Protein AF-A0A3N5M2A8-F1 (afdb_monomer)

Solvent-accessible surface area (backbone atoms only — not comparable to full-atom values): 3097 Å² total; per-residue (Å²): 125,90,62,82,83,53,61,67,67,59,53,52,52,35,46,75,43,93,51,88,55,58,40,70,71,57,53,53,51,51,54,52,51,53,52,51,51,50,54,50,50,51,48,66,69,49,62,92,63,133

Radius of gyration: 14.82 Å; Cα contacts (8 Å, |Δi|>4): 11; chains: 1; bounding box: 31×16×41 Å

Sequence (50 aa):
MVYAREALPVYLDDAASGKPAPGGGSVSACVGALGAALTSMVCNLTIGKE

Secondary structure (DSSP, 8-state):
--STTS-HHHHHHHHHSS-S-S-HHHHHHHHHHHHHHHHHHHHHHHTT--

Foldseek 3Di:
DVPPPPDPVVQVVCDVDPHPPPDPVVVVVVVVVVVVVVVVVVVVVPPPDD

Mean predicted aligned error: 4.56 Å

pLDDT: mean 89.94, std 8.36, range [59.69, 97.62]

Structure (mmCIF, N/CA/C/O backbone):
data_AF-A0A3N5M2A8-F1
#
_entry.id   AF-A0A3N5M2A8-F1
#
loop_
_atom_site.group_PDB
_atom_site.id
_atom_site.type_symbol
_atom_site.label_atom_id
_atom_site.label_alt_id
_atom_site.label_comp_id
_atom_site.label_asym_id
_atom_site.label_entity_id
_atom_site.label_seq_id
_atom_site.pdbx_PDB_ins_code
_atom_site.Cartn_x
_atom_site.Cartn_y
_atom_site.Cartn_z
_atom_site.occupancy
_atom_site.B_iso_or_equiv
_atom_site.auth_seq_id
_atom_site.auth_comp_id
_atom_site.auth_asym_id
_atom_site.auth_atom_id
_atom_site.pdbx_PDB_model_num
ATOM 1 N N . MET A 1 1 ? -3.575 11.074 -11.543 1.00 59.69 1 MET A N 1
ATOM 2 C CA . MET A 1 1 ? -3.663 9.846 -10.721 1.00 59.69 1 MET A CA 1
ATOM 3 C C . MET A 1 1 ? -3.812 8.655 -11.658 1.00 59.69 1 MET A C 1
ATOM 5 O O . MET A 1 1 ? -4.931 8.314 -12.006 1.00 59.69 1 MET A O 1
ATOM 9 N N . VAL A 1 2 ? -2.701 8.085 -12.134 1.00 70.62 2 VAL A N 1
ATOM 10 C CA . VAL A 1 2 ? -2.726 6.997 -13.136 1.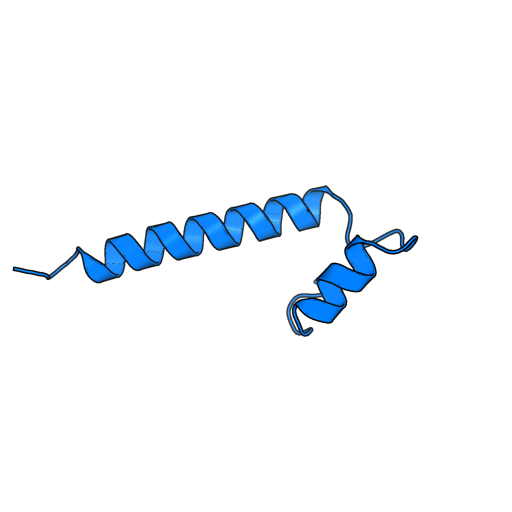00 70.62 2 VAL A CA 1
ATOM 11 C C . VAL A 1 2 ? -3.233 5.682 -12.522 1.00 70.62 2 VAL A C 1
ATOM 13 O O . VAL A 1 2 ? -4.063 5.016 -13.117 1.00 70.62 2 VAL A O 1
ATOM 16 N N . TYR A 1 3 ? -2.864 5.396 -11.271 1.00 82.62 3 TYR A N 1
ATOM 17 C CA . TYR A 1 3 ? -3.141 4.113 -10.609 1.00 82.62 3 TYR A CA 1
ATOM 18 C C . TYR A 1 3 ? -4.381 4.089 -9.697 1.00 82.62 3 TYR A C 1
ATOM 20 O O . TYR A 1 3 ? -4.687 3.070 -9.094 1.00 82.62 3 TYR A O 1
ATOM 28 N N . ALA A 1 4 ? -5.122 5.197 -9.570 1.00 82.56 4 ALA A N 1
ATOM 29 C CA . ALA A 1 4 ? -6.207 5.315 -8.580 1.00 82.56 4 ALA A CA 1
ATOM 30 C C . ALA A 1 4 ? -7.435 4.430 -8.861 1.00 82.56 4 ALA A C 1
ATOM 32 O O . ALA A 1 4 ? -8.301 4.293 -8.001 1.00 82.56 4 ALA A O 1
ATOM 33 N N . ARG A 1 5 ? -7.545 3.878 -10.071 1.00 86.75 5 ARG A N 1
ATOM 34 C CA . ARG A 1 5 ? -8.646 2.997 -10.489 1.00 86.75 5 ARG A CA 1
ATOM 35 C C . ARG A 1 5 ? -8.158 1.643 -11.000 1.00 86.75 5 ARG A C 1
ATOM 37 O O . ARG A 1 5 ? -8.968 0.860 -11.485 1.00 86.75 5 ARG A O 1
ATOM 44 N N . GLU A 1 6 ? -6.858 1.383 -10.918 1.00 88.69 6 GLU A N 1
ATOM 45 C CA . GLU A 1 6 ? -6.281 0.120 -11.362 1.00 88.69 6 GLU A CA 1
ATOM 46 C C . GLU A 1 6 ? -6.254 -0.898 -10.225 1.00 88.69 6 GLU A C 1
ATOM 48 O O . GLU A 1 6 ? -6.300 -0.552 -9.042 1.00 88.69 6 GLU A O 1
ATOM 53 N N . ALA A 1 7 ? -6.183 -2.177 -10.588 1.00 91.50 7 ALA A N 1
ATOM 54 C CA . ALA A 1 7 ? -6.002 -3.229 -9.605 1.00 91.50 7 ALA A CA 1
ATOM 55 C C . ALA A 1 7 ? -4.621 -3.088 -8.948 1.00 91.50 7 ALA A C 1
ATOM 57 O O . ALA A 1 7 ? -3.620 -2.865 -9.629 1.00 91.50 7 ALA A O 1
ATOM 58 N N . LEU A 1 8 ? -4.555 -3.281 -7.627 1.00 91.25 8 LEU A N 1
ATOM 59 C CA . LEU A 1 8 ? -3.306 -3.183 -6.867 1.00 91.25 8 LEU A CA 1
ATOM 60 C C . LEU A 1 8 ? -2.147 -4.020 -7.456 1.00 91.25 8 LEU A C 1
ATOM 62 O O . LEU A 1 8 ? -1.031 -3.508 -7.477 1.00 91.25 8 LEU A O 1
ATOM 66 N N . PRO A 1 9 ? -2.361 -5.243 -7.990 1.00 93.88 9 PRO A N 1
ATOM 67 C CA . PRO A 1 9 ? -1.287 -5.998 -8.635 1.00 93.88 9 PRO A CA 1
ATOM 68 C C . PRO A 1 9 ? -0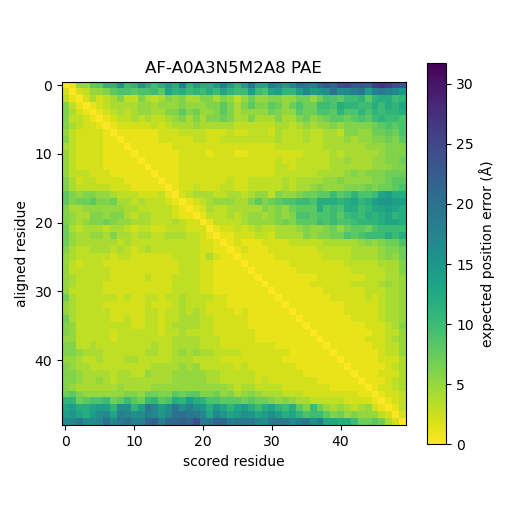.624 -5.261 -9.804 1.00 93.88 9 PRO A C 1
ATOM 70 O O . PRO A 1 9 ? 0.587 -5.352 -9.944 1.00 93.88 9 PRO A O 1
ATOM 73 N N . VAL A 1 10 ? -1.381 -4.488 -10.592 1.00 92.44 10 VAL A N 1
ATOM 74 C CA . VAL A 1 10 ? -0.842 -3.705 -11.721 1.00 92.44 10 VAL A C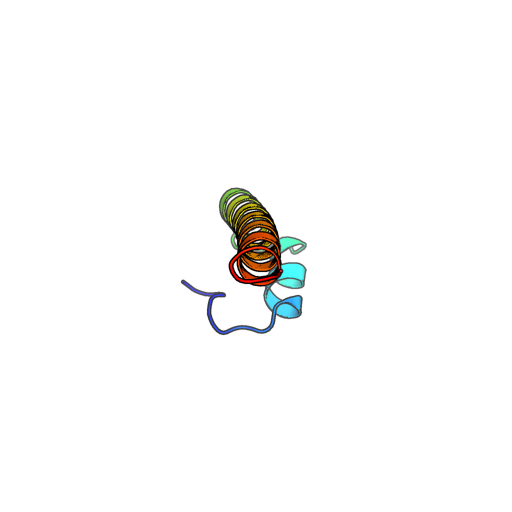A 1
ATOM 75 C C . VAL A 1 10 ? 0.087 -2.605 -11.212 1.00 92.44 10 VAL A C 1
ATOM 77 O O . VAL A 1 10 ? 1.186 -2.431 -11.725 1.00 92.44 10 VAL A O 1
ATOM 80 N N . TYR A 1 11 ? -0.320 -1.907 -10.149 1.00 92.75 11 TYR A N 1
ATOM 81 C CA . TYR A 1 11 ? 0.514 -0.900 -9.495 1.00 92.75 11 TYR A CA 1
ATOM 82 C C . TYR A 1 11 ? 1.819 -1.492 -8.948 1.00 92.75 11 TYR A C 1
ATOM 84 O O . TYR A 1 11 ? 2.872 -0.8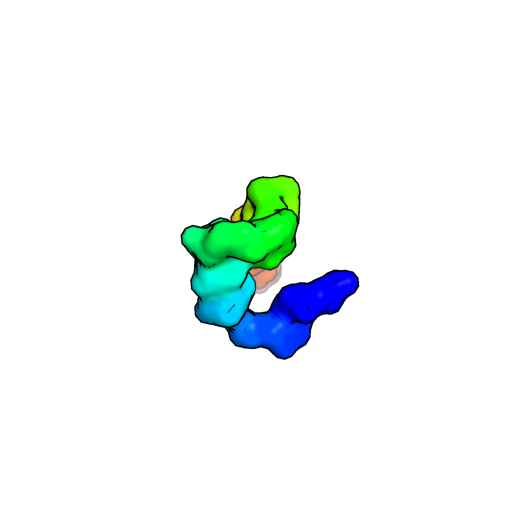76 -9.078 1.00 92.75 11 TYR A O 1
ATOM 92 N N . LEU A 1 12 ? 1.749 -2.677 -8.333 1.00 92.06 12 LEU A N 1
ATOM 93 C CA . LEU A 1 12 ? 2.909 -3.346 -7.742 1.00 92.06 12 LEU A CA 1
ATOM 94 C C . LEU A 1 12 ? 3.877 -3.887 -8.800 1.00 92.06 12 LEU A C 1
ATOM 96 O O . LEU A 1 12 ? 5.086 -3.758 -8.621 1.00 92.06 12 LEU A O 1
ATOM 100 N N . ASP A 1 13 ? 3.358 -4.453 -9.889 1.00 93.62 13 ASP A N 1
ATOM 101 C CA . ASP A 1 13 ? 4.170 -4.922 -11.016 1.00 93.62 13 ASP A CA 1
ATOM 102 C C . ASP A 1 13 ? 4.878 -3.738 -11.691 1.00 93.62 13 ASP A C 1
ATOM 104 O O . ASP A 1 13 ? 6.099 -3.728 -11.840 1.00 93.62 13 ASP A O 1
ATOM 108 N N . ASP A 1 14 ? 4.146 -2.650 -11.955 1.00 92.62 14 ASP A N 1
ATOM 109 C CA . ASP A 1 14 ? 4.735 -1.429 -12.501 1.00 92.62 14 ASP A CA 1
ATOM 110 C C . ASP A 1 14 ? 5.775 -0.810 -11.555 1.00 92.62 14 ASP A C 1
ATOM 112 O O . ASP A 1 14 ? 6.816 -0.357 -12.030 1.00 92.62 14 ASP A O 1
ATOM 116 N N . ALA A 1 15 ? 5.538 -0.820 -10.236 1.00 90.50 15 ALA A N 1
ATOM 117 C CA . ALA A 1 15 ? 6.486 -0.322 -9.231 1.00 90.50 15 ALA A CA 1
ATOM 118 C C . ALA A 1 15 ? 7.787 -1.134 -9.179 1.00 90.50 15 ALA A C 1
ATO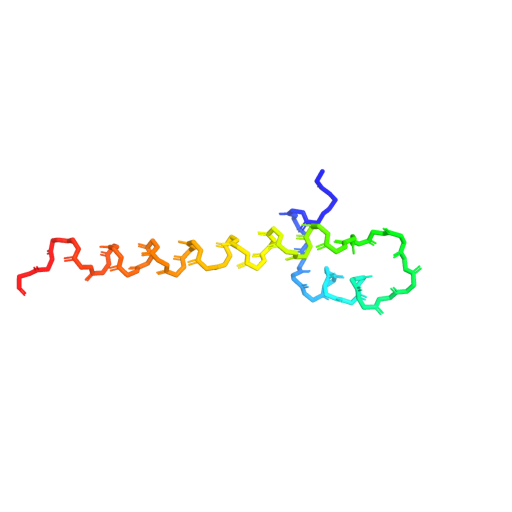M 120 O O . ALA A 1 15 ? 8.848 -0.583 -8.888 1.00 90.50 15 ALA A O 1
ATOM 121 N N . ALA A 1 16 ? 7.698 -2.442 -9.422 1.00 90.88 16 ALA A N 1
ATOM 122 C CA . ALA A 1 16 ? 8.840 -3.351 -9.468 1.00 90.88 16 ALA A CA 1
ATOM 123 C C . ALA A 1 16 ? 9.527 -3.375 -10.847 1.00 90.88 16 ALA A C 1
ATOM 125 O O . ALA A 1 16 ? 10.628 -3.913 -10.984 1.00 90.88 16 ALA A O 1
ATOM 126 N N . SER A 1 17 ? 8.884 -2.806 -11.867 1.00 90.50 17 SER A N 1
ATOM 127 C CA . SER A 1 17 ? 9.394 -2.749 -13.233 1.00 90.50 17 SER A CA 1
ATOM 128 C C . SER A 1 17 ? 10.422 -1.625 -13.443 1.00 90.50 17 SER A C 1
ATOM 130 O O . SER A 1 17 ? 10.644 -0.768 -12.592 1.00 90.50 17 SER A O 1
ATOM 132 N N . GLY A 1 18 ? 11.027 -1.580 -14.635 1.00 84.88 18 GLY A N 1
ATOM 133 C CA . GLY A 1 18 ? 11.889 -0.470 -15.065 1.00 84.88 18 GLY A CA 1
ATOM 134 C C . GLY A 1 18 ? 11.141 0.800 -15.501 1.00 84.88 18 GLY A C 1
ATOM 135 O O . GLY A 1 18 ? 11.760 1.692 -16.084 1.00 84.88 18 GLY A O 1
ATOM 136 N N . LYS A 1 19 ? 9.817 0.886 -15.301 1.00 85.50 19 LYS A N 1
ATOM 137 C CA . LYS A 1 19 ? 9.026 2.067 -15.669 1.00 85.50 19 LYS A CA 1
ATOM 138 C C . LYS A 1 19 ? 9.358 3.254 -14.745 1.00 85.50 19 LYS A C 1
ATOM 140 O O . LYS A 1 19 ? 9.561 3.075 -13.549 1.00 85.50 19 LYS A O 1
ATOM 145 N N . PRO A 1 20 ? 9.357 4.498 -15.259 1.00 83.75 20 PRO A N 1
ATOM 146 C CA . PRO A 1 20 ? 9.640 5.692 -14.452 1.00 83.75 20 PRO A CA 1
ATOM 147 C C . PRO A 1 20 ? 8.548 6.027 -13.416 1.00 83.75 20 PRO A C 1
ATOM 149 O O . PRO A 1 20 ? 8.781 6.822 -12.506 1.00 83.75 20 PRO A O 1
ATOM 152 N N . ALA A 1 21 ? 7.355 5.446 -13.547 1.00 85.75 21 ALA A N 1
ATOM 153 C CA . ALA A 1 21 ? 6.271 5.521 -12.577 1.00 85.75 21 ALA A CA 1
ATOM 154 C C . ALA A 1 21 ? 5.630 4.130 -12.437 1.00 85.75 21 ALA A C 1
ATOM 156 O O . ALA A 1 21 ? 5.577 3.413 -13.438 1.00 85.75 21 ALA A O 1
ATOM 157 N N . PRO A 1 22 ? 5.126 3.767 -11.245 1.00 86.06 22 PRO A N 1
ATOM 158 C CA . PRO A 1 22 ? 5.039 4.557 -10.019 1.00 86.06 22 PRO A CA 1
ATOM 159 C C . PRO A 1 22 ? 6.383 4.666 -9.277 1.00 86.06 22 PRO A C 1
ATOM 161 O O . PRO A 1 22 ? 7.046 3.679 -8.988 1.00 86.06 22 PRO A O 1
ATOM 164 N N . GLY A 1 23 ? 6.783 5.899 -8.948 1.00 89.12 23 GLY A N 1
ATOM 165 C CA . GLY A 1 23 ? 8.044 6.163 -8.249 1.00 89.12 23 GLY A CA 1
ATOM 166 C C . GLY A 1 23 ? 7.952 5.953 -6.734 1.00 89.12 23 GLY A C 1
ATOM 167 O O . GLY A 1 23 ? 6.855 5.908 -6.167 1.00 89.12 23 GLY A O 1
ATOM 168 N N . GLY A 1 24 ? 9.105 5.929 -6.057 1.00 90.88 24 GLY A N 1
ATOM 169 C CA . GLY A 1 24 ? 9.200 5.645 -4.617 1.00 90.88 24 GLY A CA 1
ATOM 170 C C . GLY A 1 24 ? 8.316 6.528 -3.726 1.00 90.88 24 GLY A C 1
ATOM 171 O O . GLY A 1 24 ? 7.691 6.024 -2.801 1.00 90.88 24 GLY A O 1
ATOM 172 N N . GLY A 1 25 ? 8.159 7.819 -4.046 1.00 91.88 25 GLY A N 1
ATOM 173 C CA . GLY A 1 25 ? 7.258 8.707 -3.298 1.00 91.88 25 GLY A CA 1
ATOM 174 C C . GLY A 1 25 ? 5.787 8.272 -3.347 1.00 91.88 25 GLY A C 1
ATOM 175 O O . GLY A 1 25 ? 5.083 8.361 -2.344 1.00 91.88 25 GLY A O 1
ATOM 176 N N . SER A 1 26 ? 5.330 7.743 -4.486 1.00 91.69 26 SER A N 1
ATOM 177 C CA . SER A 1 26 ? 3.967 7.216 -4.609 1.00 91.69 26 SER A CA 1
ATOM 178 C C . SER A 1 26 ? 3.780 5.928 -3.804 1.00 91.69 26 SER A C 1
ATOM 180 O O . SER A 1 26 ? 2.744 5.765 -3.163 1.00 91.69 26 SER A O 1
ATOM 182 N N . VAL A 1 27 ? 4.803 5.065 -3.775 1.00 92.81 27 VAL A N 1
ATOM 183 C CA . VAL A 1 27 ? 4.786 3.811 -3.010 1.00 92.81 27 VAL A CA 1
ATOM 184 C C . VAL A 1 27 ? 4.743 4.120 -1.516 1.00 92.81 27 VAL A C 1
ATOM 186 O O . VAL A 1 27 ? 3.880 3.605 -0.809 1.00 92.81 27 VAL A O 1
ATOM 189 N N . SER A 1 28 ? 5.582 5.046 -1.044 1.00 94.31 28 SER A N 1
ATOM 190 C CA . SER A 1 28 ? 5.562 5.517 0.346 1.00 94.31 28 SER A CA 1
ATOM 191 C C . SER A 1 28 ? 4.209 6.117 0.740 1.00 94.31 28 SER A C 1
ATOM 193 O O . SER A 1 28 ? 3.705 5.837 1.827 1.00 94.31 28 SER A O 1
ATOM 195 N N . ALA A 1 29 ? 3.585 6.903 -0.144 1.00 93.44 2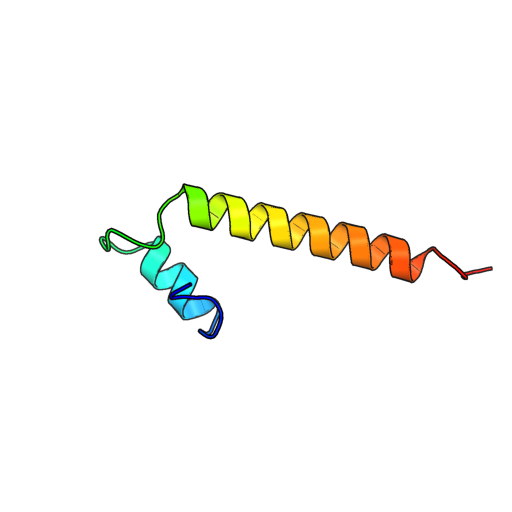9 ALA A N 1
ATOM 196 C CA . ALA A 1 29 ? 2.252 7.453 0.097 1.00 93.44 29 ALA A CA 1
ATOM 197 C C . ALA A 1 29 ? 1.177 6.355 0.186 1.00 93.44 29 ALA A C 1
ATOM 199 O O . ALA A 1 29 ? 0.314 6.418 1.060 1.00 93.44 29 ALA A O 1
ATOM 200 N N . CYS A 1 30 ? 1.245 5.331 -0.673 1.00 92.44 30 CYS A N 1
ATOM 201 C CA . CYS A 1 30 ? 0.342 4.180 -0.633 1.00 92.44 30 CYS A CA 1
ATOM 202 C C . CYS A 1 30 ? 0.470 3.409 0.692 1.00 92.44 30 CYS A C 1
ATOM 204 O O . CYS A 1 30 ? -0.534 3.151 1.355 1.00 92.44 30 CYS A O 1
ATOM 206 N N . VAL A 1 31 ? 1.700 3.125 1.132 1.00 95.00 31 VAL A N 1
ATOM 207 C CA . VAL A 1 31 ? 1.968 2.467 2.423 1.00 95.00 31 VAL A CA 1
ATOM 208 C C . VAL A 1 31 ? 1.423 3.295 3.593 1.00 95.00 31 VAL A C 1
ATOM 210 O O . VAL A 1 31 ? 0.755 2.754 4.474 1.00 95.00 31 VAL A O 1
ATOM 213 N N . GLY A 1 32 ? 1.638 4.615 3.583 1.00 96.50 32 GLY A N 1
ATOM 214 C CA . GLY A 1 32 ? 1.086 5.518 4.596 1.00 96.50 32 GLY A CA 1
ATOM 215 C C . GLY A 1 32 ? -0.446 5.519 4.627 1.00 96.50 32 GLY A C 1
ATOM 216 O O . GLY A 1 32 ? -1.041 5.471 5.704 1.00 96.50 32 GLY A O 1
ATOM 217 N N . ALA A 1 33 ? -1.094 5.507 3.459 1.00 95.38 33 ALA A N 1
ATOM 218 C CA . ALA A 1 33 ? -2.549 5.437 3.348 1.00 95.38 33 ALA A CA 1
ATOM 219 C C . ALA A 1 33 ? -3.117 4.122 3.910 1.00 95.38 33 ALA A C 1
ATOM 221 O O . ALA A 1 33 ? -4.126 4.149 4.613 1.00 95.38 33 ALA A O 1
ATOM 222 N N . LEU A 1 34 ? -2.454 2.985 3.664 1.00 95.31 34 LEU A N 1
ATOM 223 C CA . LEU A 1 34 ? -2.839 1.692 4.244 1.00 95.31 34 LEU A CA 1
ATOM 224 C C . LEU A 1 34 ? -2.722 1.698 5.776 1.00 95.31 34 LEU A C 1
ATOM 226 O O . LEU A 1 34 ? -3.627 1.226 6.465 1.00 95.31 34 LEU A O 1
ATOM 230 N N . GLY A 1 35 ? -1.653 2.288 6.320 1.00 97.25 35 GLY A N 1
ATOM 231 C CA . GLY A 1 35 ? -1.500 2.468 7.766 1.00 97.25 35 GLY A CA 1
ATOM 232 C C . GLY A 1 35 ? -2.604 3.342 8.367 1.00 97.25 35 GLY A C 1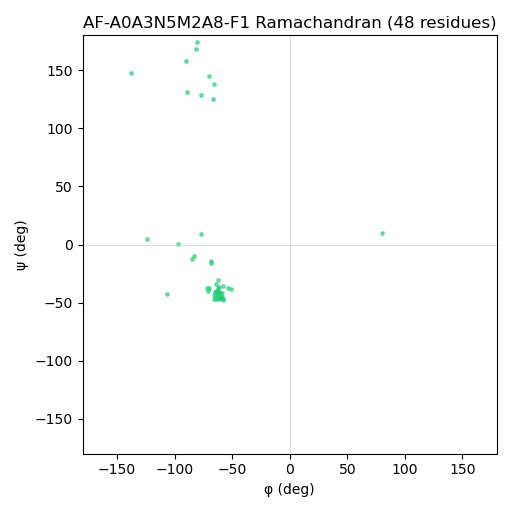
ATOM 233 O O . GLY A 1 35 ? -3.219 2.971 9.366 1.00 97.25 35 GLY A O 1
ATOM 234 N N . ALA A 1 36 ? -2.921 4.469 7.726 1.00 97.62 36 ALA A N 1
ATOM 235 C CA . ALA A 1 36 ? -4.014 5.341 8.150 1.00 97.62 36 ALA A CA 1
ATOM 236 C C . ALA A 1 36 ? -5.384 4.639 8.088 1.00 97.62 36 ALA A C 1
ATOM 238 O O . ALA A 1 36 ? -6.209 4.824 8.984 1.00 97.62 36 ALA A O 1
ATOM 239 N N . ALA A 1 37 ? -5.615 3.797 7.076 1.00 97.31 37 ALA A N 1
ATOM 240 C CA . ALA A 1 37 ? -6.838 3.009 6.9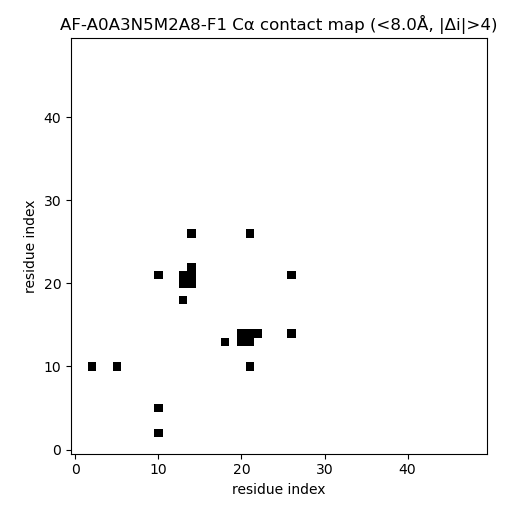50 1.00 97.31 37 ALA A CA 1
ATOM 241 C C . ALA A 1 37 ? -6.999 2.007 8.106 1.00 97.31 37 ALA A C 1
ATOM 243 O O . ALA A 1 37 ? -8.086 1.901 8.673 1.00 97.31 37 ALA A O 1
ATOM 244 N N . LEU A 1 38 ? -5.920 1.327 8.512 1.00 97.50 38 LEU A N 1
ATOM 245 C CA . LEU A 1 38 ? -5.932 0.436 9.678 1.00 97.50 38 LEU A CA 1
ATOM 246 C C . LEU A 1 38 ?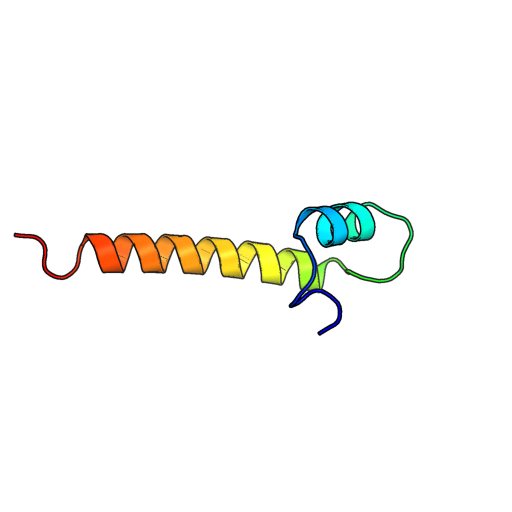 -6.211 1.199 10.976 1.00 97.50 38 LEU A C 1
ATOM 248 O O . LEU A 1 38 ? -7.061 0.781 11.760 1.00 97.50 38 LEU A O 1
ATOM 252 N N . THR A 1 39 ? -5.560 2.345 11.186 1.00 97.44 39 THR A N 1
ATOM 253 C CA . THR A 1 39 ? -5.836 3.207 12.347 1.00 97.44 39 THR A CA 1
ATOM 254 C C . THR A 1 39 ? -7.306 3.626 12.385 1.00 97.44 39 THR A C 1
ATOM 256 O O . THR A 1 39 ? -7.959 3.506 13.420 1.00 97.44 39 THR A O 1
ATOM 259 N N . SER A 1 40 ? -7.862 4.047 11.245 1.00 97.12 40 SER A N 1
ATOM 260 C CA . SER A 1 40 ? -9.278 4.403 11.133 1.00 97.12 40 SER A CA 1
ATOM 261 C C . SER A 1 40 ? -10.203 3.218 11.431 1.00 97.12 40 SER A C 1
ATOM 263 O O . SER A 1 40 ? -11.188 3.380 12.150 1.00 97.12 40 SER A O 1
ATOM 265 N N . MET A 1 41 ? -9.867 2.015 10.956 1.00 96.88 41 MET A N 1
ATOM 266 C CA . MET A 1 41 ? -10.606 0.791 11.272 1.00 96.88 41 MET A CA 1
ATOM 267 C C . MET A 1 41 ? -10.621 0.516 12.779 1.00 96.88 41 MET A C 1
ATOM 269 O O . MET A 1 41 ? -11.684 0.239 13.329 1.00 96.88 41 MET A O 1
ATOM 273 N N . VAL A 1 42 ? -9.477 0.627 13.460 1.00 97.19 42 VAL A N 1
ATOM 274 C CA . VAL A 1 42 ? -9.396 0.432 14.917 1.00 97.19 42 VAL A CA 1
ATOM 275 C C . VAL A 1 42 ? -10.271 1.447 15.651 1.00 97.19 42 VAL A C 1
ATOM 277 O O . VAL A 1 42 ? -11.049 1.055 16.519 1.00 97.19 42 VAL A O 1
ATOM 280 N N . CYS A 1 43 ? -10.218 2.728 15.272 1.00 95.81 43 CYS A N 1
ATOM 281 C CA . CYS A 1 43 ? -11.095 3.755 15.838 1.00 95.81 43 CYS A CA 1
ATOM 282 C C . CYS A 1 43 ? -12.579 3.415 15.637 1.00 95.81 43 CYS A C 1
ATOM 284 O O . CYS A 1 43 ? -13.335 3.436 16.604 1.00 95.81 43 CYS A O 1
ATOM 286 N N . ASN A 1 44 ? -12.985 3.026 14.425 1.00 95.31 44 ASN A N 1
ATOM 287 C CA . ASN A 1 44 ? -14.368 2.632 14.125 1.00 95.31 44 ASN A CA 1
ATOM 288 C C . ASN A 1 44 ? -14.820 1.394 14.912 1.00 95.31 44 ASN A C 1
ATOM 290 O O . ASN A 1 44 ? -15.995 1.261 15.231 1.00 95.31 44 ASN A O 1
ATOM 294 N N . LEU A 1 45 ? -13.898 0.484 15.231 1.00 94.38 45 LEU A N 1
ATOM 295 C CA . LEU A 1 45 ? -14.174 -0.682 16.066 1.00 94.38 45 LEU A CA 1
ATOM 296 C C . LEU A 1 45 ? -14.122 -0.387 17.566 1.00 94.38 45 LEU A C 1
ATOM 298 O O . LEU A 1 45 ? -14.468 -1.281 18.330 1.00 94.38 45 LEU A O 1
ATOM 302 N N . THR A 1 46 ? -13.663 0.785 17.993 1.00 93.56 46 THR A N 1
ATOM 303 C CA . THR A 1 46 ? -13.523 1.140 19.415 1.00 93.56 46 THR A CA 1
ATOM 304 C C . THR A 1 46 ? -14.599 2.129 19.843 1.00 93.56 46 THR A C 1
ATOM 306 O O . THR A 1 46 ? -15.193 1.988 20.907 1.00 93.56 46 THR A O 1
ATOM 309 N N . ILE A 1 47 ? -14.878 3.129 19.008 1.00 94.38 47 ILE A N 1
ATOM 310 C CA . ILE A 1 47 ? -15.889 4.147 19.284 1.00 94.38 47 ILE A CA 1
ATOM 311 C C . ILE A 1 47 ? -17.272 3.487 19.281 1.00 94.38 47 ILE A C 1
ATOM 313 O O . ILE A 1 47 ? -17.664 2.858 18.303 1.00 94.38 47 ILE A O 1
ATOM 317 N N . GLY A 1 48 ? -18.018 3.653 20.375 1.00 84.00 48 GLY A N 1
ATOM 318 C CA . GLY A 1 48 ? -19.381 3.131 20.505 1.00 84.00 48 GLY A CA 1
ATOM 319 C C . GLY A 1 48 ? -19.471 1.647 20.865 1.00 84.00 48 GLY A C 1
ATOM 320 O O . GLY A 1 48 ? -20.567 1.095 20.811 1.00 84.00 48 GLY A O 1
ATOM 321 N N . LYS A 1 49 ? -18.354 1.004 21.231 1.00 73.06 49 LYS A N 1
ATOM 322 C CA . LYS A 1 49 ? -18.392 -0.283 21.931 1.00 73.06 49 LYS A CA 1
ATOM 323 C C . LYS A 1 49 ? -18.445 -0.054 23.440 1.00 73.06 49 LYS A C 1
ATOM 325 O O . LYS A 1 49 ? -17.668 0.746 23.959 1.00 73.06 49 LYS A O 1
ATOM 330 N N . GLU A 1 50 ? -19.377 -0.745 24.089 1.00 60.66 50 GLU A N 1
ATOM 331 C CA . GLU A 1 50 ? -19.500 -0.875 25.548 1.00 60.66 50 GLU A CA 1
ATOM 332 C C . GLU A 1 50 ? -18.586 -1.987 26.075 1.00 60.66 50 GLU A C 1
ATOM 334 O O . GLU A 1 50 ? -18.461 -3.028 25.382 1.00 60.66 50 GLU A O 1
#